Protein AF-A0A8C0QZG2-F1 (afdb_monomer_lite)

pLDDT: mean 91.6, std 8.3, range [49.53, 96.62]

Radius of gyration: 16.22 Å; chains: 1; bounding box: 33×24×49 Å

Secondary structure (DSSP, 8-state):
---HHHHHHHHHHHHHHHHHHHHHHHHTGGGGTS-GGGS-HHHHHHHHHHHHHHT-HHHHS--HHHHHHHHHIIIIIHHHHHHHHHHHHHT-

Structure (mmCIF, N/CA/C/O backbone):
data_AF-A0A8C0QZG2-F1
#
_entry.id   AF-A0A8C0QZG2-F1
#
loop_
_atom_site.group_PDB
_atom_site.id
_atom_site.type_symbol
_atom_site.label_atom_id
_atom_site.label_alt_id
_atom_site.label_comp_id
_atom_site.label_asym_id
_atom_site.label_entity_id
_atom_site.label_seq_id
_atom_site.pdbx_PDB_ins_code
_atom_site.Cartn_x
_atom_site.Cartn_y
_atom_site.Cartn_z
_atom_site.occupancy
_atom_site.B_iso_or_equiv
_atom_site.auth_seq_id
_atom_site.auth_comp_id
_atom_site.auth_asym_id
_atom_site.auth_atom_id
_atom_site.pdbx_PDB_model_num
ATOM 1 N N . MET A 1 1 ? 6.707 8.946 -31.895 1.00 49.53 1 MET A N 1
ATOM 2 C CA . MET A 1 1 ? 7.530 7.958 -31.158 1.00 49.53 1 MET A CA 1
ATOM 3 C C . MET A 1 1 ? 8.454 8.747 -30.242 1.00 49.53 1 MET A C 1
ATOM 5 O O . MET A 1 1 ? 9.194 9.577 -30.749 1.00 49.53 1 MET A O 1
ATOM 9 N N . GLY A 1 2 ? 8.304 8.624 -28.918 1.00 56.69 2 GLY A N 1
ATOM 10 C CA . GLY A 1 2 ? 9.056 9.439 -27.952 1.00 56.69 2 GLY A CA 1
ATOM 11 C C . GLY A 1 2 ? 10.562 9.168 -28.004 1.00 56.69 2 GLY A C 1
ATOM 12 O O . GLY A 1 2 ? 10.975 8.072 -28.381 1.00 56.69 2 GLY A O 1
ATOM 13 N N . SER A 1 3 ? 11.371 10.166 -27.634 1.00 71.62 3 SER A N 1
ATOM 14 C CA . SER A 1 3 ? 12.828 10.014 -27.532 1.00 71.62 3 SER A CA 1
ATOM 15 C C . SER A 1 3 ? 13.174 8.789 -26.665 1.00 71.62 3 SER A C 1
ATOM 17 O O . SER A 1 3 ? 12.571 8.632 -25.598 1.00 71.62 3 SER A O 1
ATOM 19 N N . PRO A 1 4 ? 14.137 7.936 -27.063 1.00 69.06 4 PRO A N 1
ATOM 20 C CA . PRO A 1 4 ? 14.531 6.749 -26.298 1.00 69.06 4 PRO A CA 1
ATOM 21 C C . PRO A 1 4 ? 14.840 7.039 -24.819 1.00 69.06 4 PRO A C 1
ATOM 23 O O . PRO A 1 4 ? 14.513 6.234 -23.949 1.00 69.06 4 PRO A O 1
ATOM 26 N N . GLY A 1 5 ? 15.399 8.218 -24.517 1.00 78.44 5 GLY A N 1
ATOM 27 C CA . GLY A 1 5 ? 15.663 8.658 -23.143 1.00 78.44 5 GLY A CA 1
ATOM 28 C C . GLY A 1 5 ? 14.398 8.998 -22.348 1.00 78.44 5 GLY A C 1
ATOM 29 O O . GLY A 1 5 ? 14.309 8.667 -21.169 1.00 78.44 5 GLY A O 1
ATOM 30 N N . ALA A 1 6 ? 13.385 9.587 -22.992 1.00 82.69 6 ALA A N 1
ATOM 31 C CA . ALA A 1 6 ? 12.106 9.896 -22.350 1.00 82.69 6 ALA A CA 1
ATOM 32 C C . ALA A 1 6 ? 11.331 8.619 -21.991 1.00 82.69 6 ALA A C 1
ATOM 34 O O . ALA A 1 6 ? 10.742 8.531 -20.916 1.00 82.69 6 ALA A O 1
ATOM 35 N N . ARG A 1 7 ? 11.392 7.598 -22.858 1.00 85.06 7 ARG A N 1
ATOM 36 C CA . ARG A 1 7 ? 10.805 6.280 -22.582 1.00 85.06 7 ARG A CA 1
ATOM 37 C C . ARG A 1 7 ? 11.476 5.608 -2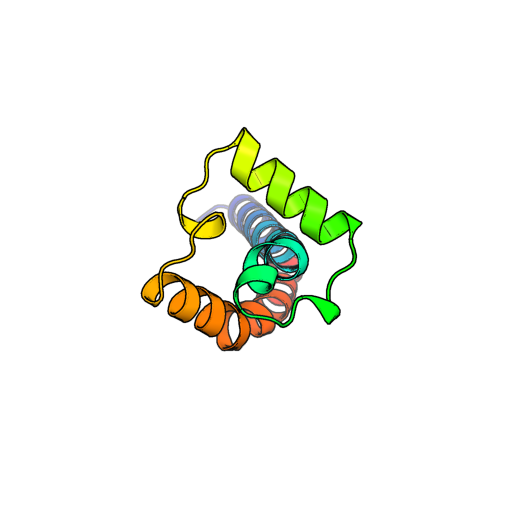1.382 1.00 85.06 7 ARG A C 1
ATOM 39 O O . ARG A 1 7 ? 10.784 5.156 -20.479 1.00 85.06 7 ARG A O 1
ATOM 46 N N . ARG A 1 8 ? 12.811 5.614 -21.336 1.00 88.25 8 ARG A N 1
ATOM 47 C CA . ARG A 1 8 ? 13.568 5.046 -20.213 1.00 88.25 8 ARG A CA 1
ATOM 48 C C . ARG A 1 8 ? 13.274 5.767 -18.895 1.00 88.25 8 ARG A C 1
ATOM 50 O O . ARG A 1 8 ? 13.121 5.115 -17.870 1.00 88.25 8 ARG A O 1
ATOM 57 N N . GLY A 1 9 ? 13.174 7.097 -18.916 1.00 90.00 9 GLY A N 1
ATOM 58 C CA . GLY A 1 9 ? 12.794 7.877 -17.736 1.00 90.00 9 GLY A CA 1
ATOM 59 C C . GLY A 1 9 ? 11.402 7.511 -17.211 1.00 90.00 9 GLY A C 1
ATOM 60 O O . GLY A 1 9 ? 11.227 7.343 -16.007 1.00 90.00 9 GLY A O 1
ATOM 61 N N . LEU A 1 10 ? 10.432 7.317 -18.110 1.00 92.00 10 LEU A N 1
ATOM 62 C CA . LEU A 1 10 ? 9.085 6.876 -17.745 1.00 92.00 10 LEU A CA 1
ATOM 63 C C . LEU A 1 10 ? 9.077 5.467 -17.136 1.00 92.00 10 LEU A C 1
ATOM 65 O O . LEU A 1 10 ? 8.409 5.250 -16.132 1.00 92.00 10 LEU A O 1
ATOM 69 N N . GLU A 1 11 ? 9.834 4.528 -17.703 1.00 92.88 11 GLU A N 1
ATOM 70 C CA . GLU A 1 11 ? 9.974 3.170 -17.160 1.00 92.88 11 GLU A CA 1
ATOM 71 C C . GLU A 1 11 ? 10.520 3.193 -15.724 1.00 92.88 11 GLU A C 1
ATOM 73 O O . GLU A 1 11 ? 9.969 2.536 -14.845 1.00 92.88 11 GLU A O 1
ATOM 78 N N . TRP A 1 12 ? 11.529 4.020 -15.437 1.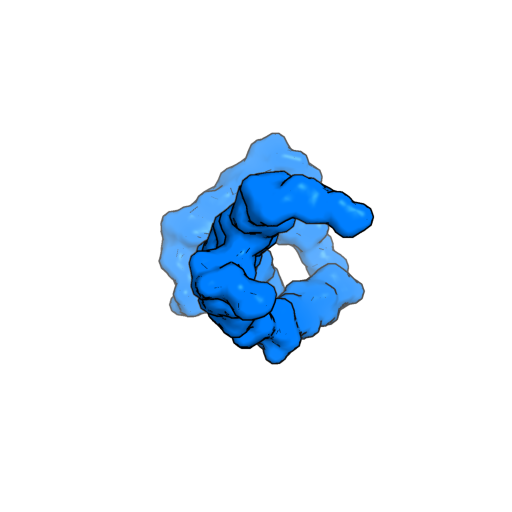00 93.56 12 TRP A N 1
ATOM 79 C CA . TRP A 1 12 ? 12.027 4.197 -14.069 1.00 93.56 12 TRP A CA 1
ATOM 80 C C . TRP A 1 12 ? 10.986 4.804 -13.129 1.00 93.56 12 TRP A C 1
ATOM 82 O O . TRP A 1 12 ? 10.828 4.319 -12.011 1.00 93.56 12 TRP A O 1
ATOM 92 N N . LEU A 1 13 ? 10.259 5.835 -13.572 1.00 94.69 13 LEU A N 1
ATOM 93 C CA . LEU A 1 13 ? 9.190 6.443 -12.776 1.00 94.69 13 LEU A CA 1
ATOM 94 C C . LEU A 1 13 ? 8.097 5.427 -12.434 1.00 94.69 13 LEU A C 1
ATOM 96 O O . LEU A 1 13 ? 7.691 5.339 -11.278 1.00 94.69 13 LEU A O 1
ATOM 100 N N . LEU A 1 14 ? 7.662 4.630 -13.412 1.00 94.19 14 LEU A N 1
ATOM 101 C CA . LEU A 1 14 ? 6.666 3.579 -13.208 1.00 94.19 14 LEU A CA 1
ATOM 102 C C . LEU A 1 14 ? 7.201 2.465 -12.303 1.00 94.19 14 LEU A C 1
ATOM 104 O O . LEU A 1 14 ? 6.508 2.041 -11.384 1.00 94.19 14 LEU A O 1
ATOM 108 N N . GLY A 1 15 ? 8.443 2.023 -12.508 1.00 94.94 15 GLY A N 1
ATOM 109 C CA . GLY A 1 15 ? 9.076 1.015 -11.659 1.00 94.94 15 GLY A CA 1
ATOM 110 C C . GLY A 1 15 ? 9.173 1.460 -10.198 1.00 94.94 15 GLY A C 1
ATOM 111 O O . GLY A 1 15 ? 8.812 0.701 -9.304 1.00 94.94 15 GLY A O 1
ATOM 112 N N . LEU A 1 16 ? 9.589 2.706 -9.949 1.00 95.50 16 LEU A N 1
ATOM 113 C CA . LEU A 1 16 ? 9.632 3.285 -8.602 1.00 95.50 16 LEU A CA 1
ATOM 114 C C . LEU A 1 16 ? 8.238 3.475 -8.001 1.00 95.50 16 LEU A C 1
ATOM 116 O O . LEU A 1 16 ? 8.064 3.265 -6.803 1.00 95.50 16 LEU A O 1
ATOM 120 N N . TYR A 1 17 ? 7.254 3.842 -8.823 1.00 94.81 17 TYR A N 1
ATOM 121 C CA . TYR A 1 17 ? 5.857 3.938 -8.414 1.00 94.81 17 TYR A CA 1
ATOM 122 C C . TYR A 1 17 ? 5.331 2.585 -7.915 1.00 94.81 17 TYR A C 1
ATOM 124 O O . TYR A 1 17 ? 4.843 2.506 -6.791 1.00 94.81 17 TYR A O 1
ATOM 132 N N . PHE A 1 18 ? 5.494 1.506 -8.686 1.00 95.44 18 PHE A N 1
ATOM 133 C CA . PHE A 1 18 ? 5.062 0.173 -8.252 1.00 95.44 18 PHE A CA 1
ATOM 134 C C . PHE A 1 18 ? 5.852 -0.324 -7.039 1.00 95.44 18 PHE A C 1
ATOM 136 O O . PHE A 1 18 ? 5.269 -0.916 -6.133 1.00 95.44 18 PHE A O 1
ATOM 143 N N . LEU A 1 19 ? 7.155 -0.032 -6.981 1.00 95.81 19 LEU A N 1
ATOM 144 C CA . LEU A 1 19 ? 7.999 -0.420 -5.857 1.00 95.81 19 LEU A CA 1
ATOM 145 C C . LEU A 1 19 ? 7.560 0.245 -4.551 1.00 95.81 19 LEU A C 1
ATOM 147 O O . LEU A 1 19 ? 7.504 -0.428 -3.526 1.00 95.81 19 LEU A O 1
ATOM 151 N N . SER A 1 20 ? 7.260 1.547 -4.570 1.00 95.50 20 SER A N 1
ATOM 152 C CA . SER A 1 20 ? 6.844 2.279 -3.369 1.00 95.50 20 SER A CA 1
ATOM 153 C C . SER A 1 20 ? 5.451 1.879 -2.891 1.00 95.50 20 SER A C 1
ATOM 155 O O . SER A 1 20 ? 5.193 1.925 -1.690 1.00 95.50 20 SER A O 1
ATOM 157 N N . HIS A 1 21 ? 4.577 1.419 -3.790 1.00 94.75 21 HIS A N 1
ATOM 158 C CA . HIS A 1 21 ? 3.244 0.953 -3.414 1.00 94.75 21 HIS A CA 1
ATOM 159 C C . HI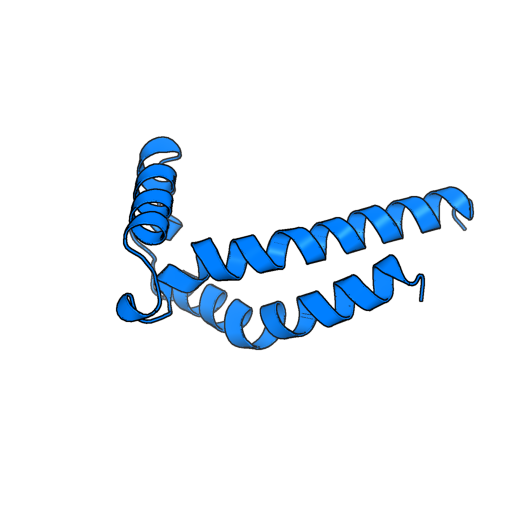S A 1 21 ? 3.275 -0.359 -2.629 1.00 94.75 21 HIS A C 1
ATOM 161 O O . HIS A 1 21 ? 2.435 -0.549 -1.760 1.00 94.75 21 HIS A O 1
ATOM 167 N N . ILE A 1 22 ? 4.256 -1.239 -2.854 1.00 95.25 22 ILE A N 1
ATOM 168 C CA . ILE A 1 22 ? 4.360 -2.512 -2.122 1.00 95.25 22 ILE A CA 1
ATOM 169 C C . ILE A 1 22 ? 4.399 -2.303 -0.594 1.00 95.25 22 ILE A C 1
ATOM 171 O O . ILE A 1 22 ? 3.531 -2.850 0.091 1.00 95.25 22 ILE A O 1
ATOM 175 N N . PRO A 1 23 ? 5.350 -1.535 -0.017 1.00 95.38 23 PRO A N 1
ATOM 176 C CA . PRO A 1 23 ? 5.381 -1.317 1.424 1.00 95.38 23 PRO A CA 1
ATOM 177 C C . PRO A 1 23 ? 4.188 -0.496 1.916 1.00 95.38 23 PRO A C 1
ATOM 179 O O . PRO A 1 23 ? 3.719 -0.759 3.016 1.00 95.38 23 PRO A O 1
ATOM 182 N N . ILE A 1 24 ? 3.668 0.454 1.128 1.00 94.44 24 ILE A N 1
ATOM 183 C CA . ILE A 1 24 ? 2.489 1.242 1.522 1.00 94.44 24 ILE A CA 1
ATOM 184 C C . ILE A 1 24 ? 1.276 0.322 1.677 1.00 94.44 24 ILE A C 1
ATOM 186 O O . ILE A 1 24 ? 0.674 0.292 2.746 1.00 94.44 24 ILE A O 1
ATOM 190 N N . THR A 1 25 ? 0.985 -0.506 0.674 1.00 95.38 25 THR A N 1
ATOM 191 C CA . THR A 1 25 ? -0.139 -1.441 0.724 1.00 95.38 25 THR A CA 1
ATOM 192 C C . THR A 1 25 ? 0.029 -2.447 1.859 1.00 95.38 25 THR A C 1
ATOM 194 O O . THR A 1 25 ? -0.882 -2.617 2.666 1.00 95.38 25 THR A O 1
ATOM 197 N N . LEU A 1 26 ? 1.209 -3.062 1.999 1.00 95.00 26 LEU A N 1
ATOM 198 C CA . LEU A 1 26 ? 1.463 -4.042 3.061 1.00 95.00 26 LEU A CA 1
ATOM 199 C C . LEU A 1 26 ? 1.313 -3.456 4.469 1.00 95.00 26 LEU A C 1
ATOM 201 O O . LEU A 1 26 ? 0.718 -4.099 5.336 1.00 95.00 26 LEU A O 1
ATOM 205 N N . LEU A 1 27 ? 1.882 -2.269 4.699 1.00 94.75 27 LEU A N 1
ATOM 206 C CA . LEU A 1 27 ? 2.015 -1.685 6.030 1.00 94.75 27 LEU A CA 1
ATOM 207 C C . LEU A 1 27 ? 0.856 -0.773 6.416 1.00 94.75 27 LEU A C 1
ATOM 209 O O . LEU A 1 27 ? 0.651 -0.600 7.609 1.00 94.75 27 LEU A O 1
ATOM 213 N N . MET A 1 28 ? 0.120 -0.190 5.470 1.00 93.62 28 MET A N 1
ATOM 214 C CA . MET A 1 28 ? -0.969 0.755 5.745 1.00 93.62 28 MET A CA 1
ATOM 215 C C . MET A 1 28 ? -2.315 0.157 5.342 1.00 93.62 28 MET A C 1
ATOM 217 O O . MET A 1 28 ? -3.144 -0.120 6.208 1.00 93.62 28 MET A O 1
ATOM 221 N N . ASP A 1 29 ? -2.511 -0.098 4.049 1.00 94.06 29 ASP A N 1
ATOM 222 C CA . ASP A 1 29 ? -3.829 -0.410 3.485 1.00 94.06 29 ASP A CA 1
ATOM 223 C C . ASP A 1 29 ? -4.365 -1.753 3.997 1.00 94.06 29 ASP A C 1
ATOM 225 O O . ASP A 1 29 ? -5.503 -1.867 4.463 1.00 94.06 29 ASP A O 1
ATOM 229 N N . LEU A 1 30 ? -3.517 -2.783 3.994 1.00 95.12 30 LEU A N 1
ATOM 230 C CA . LEU A 1 30 ? -3.929 -4.132 4.370 1.00 95.12 30 LEU A CA 1
ATOM 231 C C . LEU A 1 30 ? -4.300 -4.283 5.849 1.00 95.12 30 LEU A C 1
ATOM 233 O O . LEU A 1 30 ? -5.044 -5.210 6.173 1.00 95.12 30 LEU A O 1
ATOM 237 N N . GLN A 1 31 ? -3.900 -3.357 6.731 1.00 95.06 31 GLN A N 1
ATOM 238 C CA . GLN A 1 31 ? -4.338 -3.356 8.135 1.00 95.06 31 GLN A CA 1
ATOM 239 C C . GLN A 1 31 ? -5.868 -3.291 8.282 1.00 95.06 31 GLN A C 1
ATOM 241 O O . GLN A 1 31 ? -6.415 -3.657 9.322 1.00 95.06 31 GLN A O 1
ATOM 246 N N . VAL A 1 32 ? -6.574 -2.809 7.255 1.00 93.81 32 VAL A N 1
ATOM 247 C CA . VAL A 1 32 ? -8.037 -2.695 7.248 1.00 93.81 32 VAL A CA 1
ATOM 248 C C . VAL A 1 32 ? -8.733 -4.040 7.019 1.00 93.81 32 VAL A C 1
ATOM 250 O O . VAL A 1 32 ? -9.852 -4.242 7.503 1.00 93.81 32 VAL A O 1
ATOM 253 N N . VAL A 1 33 ? -8.106 -4.940 6.256 1.00 94.88 33 VAL A N 1
ATOM 254 C CA . VAL A 1 33 ? -8.703 -6.215 5.815 1.00 94.88 33 VAL A CA 1
ATOM 255 C C . VAL A 1 33 ? -8.043 -7.441 6.439 1.00 94.88 33 VAL A C 1
ATOM 257 O O . VAL A 1 33 ? -8.662 -8.503 6.477 1.00 94.88 33 VAL A O 1
ATOM 260 N N . LEU A 1 34 ? -6.817 -7.305 6.943 1.00 94.38 34 LEU A N 1
ATOM 261 C CA . LEU A 1 34 ? -6.089 -8.369 7.619 1.00 94.38 34 LEU A CA 1
ATOM 262 C C . LEU A 1 34 ? -6.263 -8.316 9.149 1.00 94.38 34 LEU A C 1
ATOM 264 O O . LEU A 1 34 ? -6.558 -7.259 9.712 1.00 94.38 34 LEU A O 1
ATOM 268 N N . PRO A 1 35 ? -6.073 -9.454 9.842 1.00 92.88 35 PRO A N 1
ATOM 269 C CA . PRO A 1 35 ? -6.124 -9.506 11.299 1.00 92.88 35 PRO A CA 1
ATOM 270 C C . PRO A 1 35 ? -5.065 -8.601 11.945 1.00 92.88 35 PRO A C 1
ATOM 272 O O . PRO A 1 35 ? -3.923 -8.527 11.483 1.00 92.88 35 PRO A O 1
ATOM 275 N N . ARG A 1 36 ? -5.429 -7.922 13.040 1.00 88.38 36 ARG A N 1
ATOM 276 C CA . ARG A 1 36 ? -4.537 -6.968 13.727 1.00 88.38 36 ARG A CA 1
ATOM 277 C C . ARG A 1 36 ? -3.324 -7.640 14.361 1.00 88.38 36 ARG A C 1
ATOM 279 O O . ARG A 1 36 ? -2.317 -6.978 14.563 1.00 88.38 36 ARG A O 1
ATOM 286 N N . GLU A 1 37 ? -3.403 -8.935 14.648 1.00 92.25 37 GLU A N 1
ATOM 287 C CA . GLU A 1 37 ? -2.326 -9.726 15.246 1.00 92.25 37 GLU A CA 1
ATOM 288 C C . GLU A 1 37 ? -1.119 -9.877 14.308 1.00 92.25 37 GLU A C 1
ATOM 290 O O . GLU A 1 37 ? -0.022 -10.186 14.766 1.00 92.25 37 GLU A O 1
ATOM 295 N N . LEU A 1 38 ? -1.304 -9.642 13.002 1.00 94.38 38 LEU A N 1
ATOM 296 C CA . LEU A 1 38 ? -0.219 -9.639 12.017 1.00 94.38 38 LEU A CA 1
ATOM 297 C C . LEU A 1 38 ? 0.619 -8.355 12.053 1.00 94.38 38 LEU A C 1
ATOM 299 O O . LEU A 1 38 ? 1.687 -8.307 11.444 1.00 94.38 38 LEU A O 1
ATOM 303 N N . TYR A 1 39 ? 0.145 -7.320 12.747 1.00 95.81 39 TYR A N 1
ATOM 304 C CA . TYR A 1 39 ? 0.765 -6.003 12.774 1.00 95.81 39 TYR A CA 1
ATOM 305 C C . TYR A 1 39 ? 1.300 -5.671 14.158 1.00 95.81 39 TYR A C 1
ATOM 307 O O . TYR A 1 39 ? 0.683 -5.957 15.183 1.00 95.81 39 TYR A O 1
ATOM 315 N N . SER A 1 40 ? 2.457 -5.014 14.186 1.00 95.25 40 SER A N 1
ATOM 316 C CA . SER A 1 40 ? 3.023 -4.522 15.433 1.00 95.25 40 SER A CA 1
ATOM 317 C C . SER A 1 40 ? 2.239 -3.316 15.966 1.00 95.25 40 SER A C 1
ATOM 319 O O . SER A 1 40 ? 1.479 -2.645 15.251 1.00 95.25 40 SER A O 1
ATOM 321 N N . VAL A 1 41 ? 2.443 -3.017 17.248 1.00 94.81 41 VAL A N 1
ATOM 322 C CA . VAL A 1 41 ? 1.814 -1.864 17.907 1.00 94.81 41 VAL A CA 1
ATOM 323 C C . VAL A 1 41 ? 2.277 -0.551 17.262 1.00 94.81 41 VAL A C 1
ATOM 325 O O . VAL A 1 41 ? 1.510 0.399 17.147 1.00 94.81 41 VAL A O 1
ATOM 328 N N . GLU A 1 42 ? 3.514 -0.495 16.773 1.00 95.81 42 GLU A N 1
ATOM 329 C CA . GLU A 1 42 ? 4.074 0.666 16.082 1.00 95.81 42 GLU A CA 1
ATOM 330 C C . GLU A 1 42 ? 3.362 0.931 14.751 1.00 95.81 42 GLU A C 1
ATOM 332 O O . GLU A 1 42 ? 3.000 2.073 14.477 1.00 95.81 42 GLU A O 1
ATOM 337 N N . LEU A 1 43 ? 3.101 -0.109 13.948 1.00 95.12 43 LEU A N 1
ATOM 338 C CA . LEU A 1 43 ? 2.406 0.024 12.660 1.00 95.12 43 LEU A CA 1
ATOM 339 C C . LEU A 1 43 ? 0.943 0.436 12.830 1.00 95.12 43 LEU A C 1
ATOM 341 O O . LEU A 1 43 ? 0.433 1.276 12.086 1.00 95.12 43 LEU A O 1
ATOM 345 N N . THR A 1 44 ? 0.267 -0.113 13.835 1.00 94.38 44 THR A N 1
ATOM 346 C CA . THR A 1 44 ? -1.113 0.280 14.151 1.00 94.38 44 THR A CA 1
ATOM 347 C C . THR A 1 44 ? -1.184 1.701 14.712 1.00 94.38 44 THR A C 1
ATOM 349 O O . THR A 1 44 ? -2.094 2.457 14.364 1.00 94.38 44 THR A O 1
AT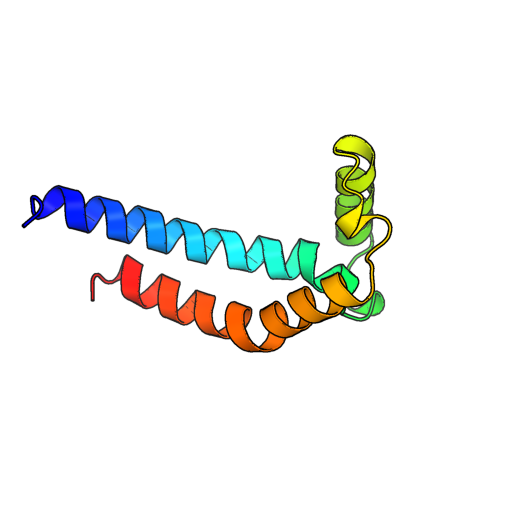OM 352 N N . ASN A 1 45 ? -0.202 2.119 15.518 1.00 95.62 45 ASN A N 1
ATOM 353 C CA . ASN A 1 45 ? -0.082 3.506 15.968 1.00 95.62 45 ASN A CA 1
ATOM 354 C C . ASN A 1 45 ? 0.224 4.467 14.816 1.00 95.62 45 ASN A C 1
ATOM 356 O O . ASN A 1 45 ? -0.338 5.561 14.789 1.00 95.62 45 ASN A O 1
ATOM 360 N N . LEU A 1 46 ? 1.056 4.063 13.853 1.00 94.94 46 LEU A N 1
ATOM 361 C CA . LEU A 1 46 ? 1.349 4.850 12.656 1.00 94.94 46 LEU A CA 1
ATOM 362 C C . LEU A 1 46 ? 0.083 5.089 11.827 1.00 94.94 46 LEU A C 1
ATOM 364 O O . LEU A 1 46 ? -0.210 6.231 11.479 1.00 94.94 46 LEU A O 1
ATOM 368 N N . LEU A 1 47 ? -0.706 4.040 11.573 1.00 94.19 47 LEU A N 1
ATOM 369 C CA . LEU A 1 47 ? -1.981 4.166 10.864 1.00 94.19 47 LEU A CA 1
ATOM 370 C C . LEU A 1 47 ? -2.966 5.057 11.635 1.00 94.19 47 LEU A C 1
ATOM 372 O O . LEU A 1 47 ? -3.638 5.910 11.054 1.00 94.19 47 LEU A O 1
ATOM 376 N N . LYS A 1 48 ? -3.039 4.908 12.961 1.00 93.81 48 LYS A N 1
ATOM 377 C CA . LYS A 1 48 ? -3.887 5.756 13.807 1.00 93.81 48 LYS A CA 1
ATOM 378 C C . LYS A 1 48 ? -3.460 7.225 13.762 1.00 93.81 48 LYS A C 1
ATOM 380 O O . LYS A 1 48 ? -4.314 8.105 13.669 1.00 93.81 48 LYS A O 1
ATOM 385 N N . TRP A 1 49 ? -2.158 7.496 13.822 1.00 95.56 49 TRP A N 1
ATOM 386 C CA . TRP A 1 49 ? -1.621 8.846 13.672 1.00 95.56 49 TRP A CA 1
ATOM 387 C C . TRP A 1 49 ? -1.973 9.419 12.297 1.00 95.56 49 TRP A C 1
ATOM 389 O O . TRP A 1 49 ? -2.553 10.498 12.234 1.00 95.56 49 TRP A O 1
ATOM 399 N N . TYR A 1 50 ? -1.734 8.663 11.222 1.00 94.94 50 TYR A N 1
ATOM 400 C CA . TYR A 1 50 ? -2.043 9.074 9.853 1.00 94.94 50 TYR A CA 1
ATOM 401 C C . TYR A 1 50 ? -3.524 9.437 9.686 1.00 94.94 50 TYR A C 1
ATOM 403 O O . TYR A 1 50 ? -3.860 10.541 9.265 1.00 94.94 50 TYR A O 1
ATOM 411 N N . THR A 1 51 ? -4.422 8.533 10.083 1.00 94.81 51 THR A N 1
ATOM 412 C CA . THR A 1 51 ? -5.873 8.751 9.973 1.00 94.81 51 THR A CA 1
ATOM 413 C C . THR A 1 51 ? -6.357 9.940 10.798 1.00 94.81 51 THR A C 1
ATOM 415 O O . THR A 1 51 ? -7.274 10.638 10.375 1.00 94.81 51 THR A O 1
ATOM 418 N N . THR A 1 52 ? -5.730 10.210 11.946 1.00 94.31 52 THR A N 1
ATOM 419 C CA . THR A 1 52 ? -6.084 11.350 12.803 1.00 94.31 52 THR A CA 1
ATOM 420 C C . THR A 1 52 ? -5.571 12.673 12.232 1.00 94.31 52 THR A C 1
ATOM 422 O O . THR A 1 52 ? -6.322 13.647 12.187 1.00 94.31 52 THR A O 1
ATOM 425 N N . GLU A 1 53 ? -4.316 12.709 11.782 1.00 96.62 53 GLU A N 1
ATOM 426 C CA . GLU A 1 53 ? -3.660 13.917 11.270 1.00 96.62 53 GLU A CA 1
ATOM 427 C C . GLU A 1 53 ? -4.261 14.352 9.928 1.00 96.62 53 GLU A C 1
ATOM 429 O O . GLU A 1 53 ? -4.654 15.504 9.749 1.00 96.62 53 GLU A O 1
ATOM 434 N N . PHE A 1 54 ? -4.407 13.405 8.998 1.00 94.31 54 PHE A N 1
ATOM 435 C CA . PHE A 1 54 ? -4.907 13.668 7.648 1.00 94.31 54 PHE A CA 1
ATOM 436 C C . PHE A 1 54 ? -6.430 13.560 7.531 1.00 94.31 54 PHE A C 1
ATOM 438 O O . PHE A 1 54 ? -6.984 13.879 6.480 1.00 94.31 54 PHE A O 1
ATOM 445 N N . LYS A 1 55 ? -7.113 13.162 8.615 1.00 93.50 55 LYS A N 1
ATOM 446 C CA . LYS A 1 55 ? -8.576 13.013 8.691 1.00 93.50 55 LYS A CA 1
ATOM 447 C C . LYS A 1 55 ? -9.132 12.131 7.575 1.00 93.50 55 LYS A C 1
ATOM 449 O O . LYS A 1 55 ? -10.165 12.457 6.997 1.00 93.50 55 LYS A O 1
ATOM 454 N N . ASP A 1 56 ? -8.433 11.042 7.264 1.00 91.38 56 ASP A N 1
ATOM 455 C CA . ASP A 1 56 ? -8.830 10.114 6.207 1.00 91.38 56 ASP A CA 1
ATOM 456 C C . ASP A 1 56 ? -10.051 9.285 6.656 1.00 91.38 56 ASP A C 1
ATOM 458 O O . ASP A 1 56 ? -9.908 8.368 7.477 1.00 91.38 56 ASP A O 1
ATOM 462 N N . PRO A 1 57 ? -11.260 9.564 6.128 1.00 90.12 57 PRO A N 1
ATOM 463 C CA . PRO A 1 57 ? -12.466 8.874 6.563 1.00 90.12 57 PRO A CA 1
ATOM 464 C C . PRO A 1 57 ? -12.510 7.419 6.080 1.00 90.12 57 PRO A C 1
ATOM 466 O O . PRO A 1 57 ? -13.171 6.594 6.713 1.00 90.12 57 PRO A O 1
ATOM 469 N N . LEU A 1 58 ? -11.813 7.089 4.985 1.00 91.75 58 LEU A N 1
ATOM 470 C CA . LEU A 1 58 ? -11.812 5.750 4.399 1.00 91.75 58 LEU A CA 1
ATOM 471 C C . LEU A 1 58 ? -10.994 4.780 5.244 1.00 91.75 58 LEU A C 1
ATOM 473 O O . LEU A 1 58 ? -11.386 3.628 5.392 1.00 91.75 58 LEU A O 1
ATOM 477 N N . LEU A 1 59 ? -9.899 5.238 5.845 1.00 90.69 59 LEU A N 1
ATOM 478 C CA . LEU A 1 59 ? -9.089 4.409 6.739 1.00 90.69 59 LEU A CA 1
ATOM 479 C C . LEU A 1 59 ? -9.559 4.473 8.200 1.00 90.69 59 LEU A C 1
ATOM 481 O O . LEU A 1 59 ? -9.424 3.491 8.930 1.00 90.69 59 LEU A O 1
ATOM 485 N N . GLN A 1 60 ? -10.151 5.590 8.639 1.00 90.50 60 GLN A N 1
ATOM 486 C CA . GLN A 1 60 ? -10.652 5.733 10.010 1.00 90.50 60 GLN A CA 1
ATOM 487 C C . GLN A 1 60 ? -11.924 4.908 10.265 1.00 90.50 60 GLN A C 1
ATOM 489 O O . GLN A 1 60 ? -12.063 4.284 11.319 1.00 90.50 60 GLN A O 1
ATOM 494 N N . ALA A 1 61 ? -12.858 4.906 9.310 1.00 91.69 61 ALA A N 1
ATOM 495 C CA . ALA A 1 61 ? -14.124 4.183 9.393 1.00 91.69 61 ALA A CA 1
ATOM 496 C C . ALA A 1 61 ? -14.421 3.470 8.059 1.00 91.69 61 ALA A C 1
ATOM 498 O O . ALA A 1 61 ? -15.348 3.856 7.345 1.00 91.69 61 ALA A O 1
ATOM 499 N N . PRO A 1 62 ? -13.645 2.424 7.714 1.00 92.00 62 PRO A N 1
ATOM 500 C CA . PRO A 1 62 ? -13.663 1.820 6.388 1.00 92.00 62 PRO A CA 1
ATOM 501 C C . PRO A 1 62 ? -15.033 1.228 6.040 1.00 92.00 62 PRO A C 1
ATOM 503 O O . PRO A 1 62 ? -15.441 0.232 6.657 1.00 92.00 62 PRO A O 1
ATOM 506 N N . PRO A 1 63 ? -15.748 1.794 5.045 1.00 94.88 63 PRO A N 1
ATOM 507 C CA . PRO A 1 63 ? -17.027 1.256 4.607 1.00 94.88 63 PRO A CA 1
ATOM 508 C C . PRO A 1 63 ? -16.828 -0.086 3.894 1.00 94.88 63 PRO A C 1
ATOM 510 O O . PRO A 1 63 ? -15.766 -0.369 3.340 1.00 94.88 63 PRO A O 1
ATOM 513 N N . THR A 1 64 ? -17.866 -0.923 3.868 1.00 95.06 64 THR A N 1
ATOM 514 C CA . THR A 1 64 ? -17.777 -2.284 3.309 1.00 95.06 64 THR A CA 1
ATOM 515 C C . THR A 1 64 ? -17.293 -2.304 1.861 1.00 95.06 64 THR A C 1
ATOM 517 O O . THR A 1 64 ? -16.452 -3.128 1.520 1.00 95.06 64 THR A O 1
ATOM 520 N N . TRP A 1 65 ? -17.763 -1.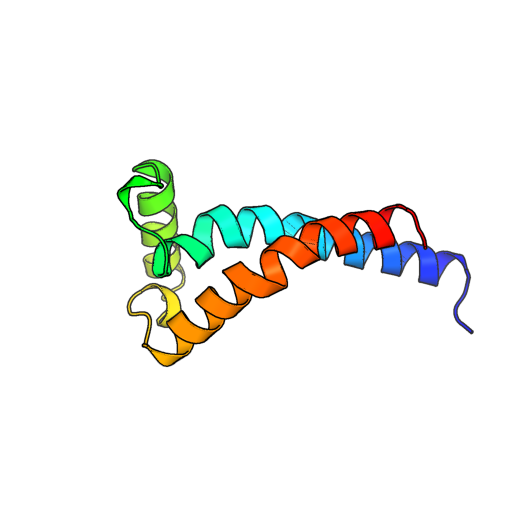370 1.027 1.00 95.62 65 TRP A N 1
ATOM 521 C CA . TRP A 1 65 ? -17.332 -1.277 -0.371 1.00 95.62 65 TRP A CA 1
ATOM 522 C C . TRP A 1 65 ? -15.828 -0.998 -0.489 1.00 95.62 65 TRP A C 1
ATOM 524 O O . TRP A 1 65 ? -15.168 -1.570 -1.349 1.00 95.62 65 TRP A O 1
ATOM 534 N N . PHE A 1 66 ? -15.266 -0.176 0.402 1.00 95.44 66 PHE A N 1
ATOM 535 C CA . PHE A 1 66 ? -13.842 0.151 0.402 1.00 95.44 66 PHE A CA 1
ATOM 536 C C . PHE A 1 66 ? -13.002 -1.052 0.832 1.00 95.44 66 PHE A C 1
ATOM 538 O O . PHE A 1 66 ? -12.011 -1.376 0.188 1.00 95.44 66 PHE A O 1
ATOM 545 N N . LYS A 1 67 ? -13.462 -1.804 1.840 1.00 94.94 67 LYS A N 1
ATOM 546 C CA . LYS A 1 67 ? -12.836 -3.083 2.214 1.00 94.94 67 LYS A CA 1
ATOM 547 C C . LYS A 1 67 ? -12.816 -4.075 1.051 1.00 94.94 67 LYS A C 1
ATOM 549 O O . LYS A 1 67 ? -11.842 -4.804 0.904 1.00 94.94 67 LYS A O 1
ATOM 554 N N . SER A 1 68 ? -13.858 -4.098 0.214 1.00 96.06 68 SER A N 1
ATOM 555 C CA . SER A 1 68 ? -13.867 -4.920 -1.001 1.00 96.06 68 SER A CA 1
ATOM 556 C C . SER A 1 68 ? -12.779 -4.499 -1.990 1.00 96.06 68 SER A C 1
ATOM 558 O O . SER A 1 68 ? -12.127 -5.372 -2.555 1.00 96.06 68 SER A O 1
ATOM 560 N N . PHE A 1 69 ? -12.528 -3.196 -2.162 1.00 95.38 69 PHE A N 1
ATOM 561 C CA . PHE A 1 69 ? -11.407 -2.720 -2.981 1.00 95.38 69 PHE A CA 1
ATOM 562 C C . PHE A 1 69 ? -10.058 -3.135 -2.399 1.00 95.38 69 PHE A C 1
ATOM 564 O O . PHE A 1 69 ? -9.271 -3.740 -3.116 1.00 95.38 69 PHE A O 1
ATOM 571 N N . LEU A 1 70 ? -9.827 -2.926 -1.102 1.00 95.44 70 LEU A N 1
ATOM 572 C CA . LEU A 1 70 ? -8.585 -3.346 -0.443 1.00 95.44 70 LEU A CA 1
ATOM 573 C C . LEU A 1 70 ? -8.362 -4.864 -0.506 1.00 95.44 70 LEU A C 1
ATOM 575 O O . LEU A 1 70 ? -7.235 -5.343 -0.609 1.00 95.44 70 LEU A O 1
ATOM 579 N N . PHE A 1 71 ? -9.440 -5.647 -0.493 1.00 95.56 71 PHE A N 1
ATOM 580 C CA . PHE A 1 71 ? -9.352 -7.084 -0.722 1.00 95.56 71 PHE A CA 1
ATOM 581 C C . PHE A 1 71 ? -8.961 -7.416 -2.171 1.00 95.56 71 PHE A C 1
ATOM 583 O O . PHE A 1 71 ? -8.118 -8.282 -2.399 1.00 95.56 71 PHE A O 1
ATOM 590 N N . CYS A 1 72 ? -9.516 -6.713 -3.162 1.00 95.88 72 CYS A N 1
ATOM 591 C CA . CYS A 1 72 ? -9.059 -6.832 -4.548 1.00 95.88 72 CYS A CA 1
ATOM 592 C C . CYS A 1 72 ? -7.587 -6.424 -4.693 1.00 95.88 72 CYS A C 1
ATOM 594 O O . CYS A 1 72 ? -6.848 -7.065 -5.439 1.00 95.88 72 CYS A O 1
ATOM 596 N N . GLU A 1 73 ? -7.139 -5.404 -3.961 1.00 94.94 73 GLU A N 1
ATOM 597 C CA . GLU A 1 73 ? -5.736 -5.003 -3.949 1.00 94.94 73 GLU A CA 1
ATOM 598 C C . GLU A 1 73 ? -4.845 -6.118 -3.405 1.00 94.94 73 GLU A C 1
ATOM 600 O O . GLU A 1 73 ? -3.865 -6.489 -4.047 1.00 94.94 73 GLU A O 1
ATOM 605 N N . LEU A 1 74 ? -5.225 -6.725 -2.280 1.00 95.19 74 LEU A N 1
ATOM 606 C CA . LEU A 1 74 ? -4.523 -7.874 -1.712 1.00 95.19 74 LEU A CA 1
ATOM 607 C C . LEU A 1 74 ? -4.384 -9.030 -2.714 1.00 95.19 74 LEU A C 1
ATOM 609 O O . LEU A 1 74 ? -3.308 -9.610 -2.848 1.00 95.19 74 LEU A O 1
ATOM 613 N N . VAL A 1 75 ? -5.473 -9.380 -3.402 1.00 96.25 75 VAL A N 1
ATOM 614 C CA . VAL A 1 75 ? -5.535 -10.580 -4.253 1.00 96.25 75 VAL A CA 1
ATOM 615 C C . VAL A 1 75 ? -4.918 -10.358 -5.632 1.00 96.25 75 VAL A C 1
ATOM 617 O O . VAL A 1 75 ? -4.295 -11.271 -6.169 1.00 96.25 75 VAL A O 1
ATOM 620 N N . PHE A 1 76 ? -5.081 -9.173 -6.221 1.00 95.31 76 PHE A N 1
ATOM 621 C CA . PHE A 1 76 ? -4.687 -8.913 -7.610 1.00 95.31 76 PHE A CA 1
ATOM 622 C C . PHE A 1 76 ? -3.546 -7.907 -7.727 1.00 95.31 76 PHE A C 1
ATOM 624 O O . PHE A 1 76 ? -2.594 -8.137 -8.472 1.00 95.31 76 PHE A O 1
ATOM 631 N N . GLN A 1 77 ? -3.623 -6.796 -6.999 1.00 93.75 77 GLN A N 1
ATOM 632 C CA . GLN A 1 77 ? -2.685 -5.686 -7.152 1.00 93.75 77 GLN A CA 1
ATOM 633 C C . GLN A 1 77 ? -1.333 -5.986 -6.495 1.00 93.75 77 GLN A C 1
ATOM 635 O O . GLN A 1 77 ? -0.285 -5.807 -7.114 1.00 93.75 77 GLN A O 1
ATOM 640 N N . LEU A 1 78 ? -1.348 -6.522 -5.275 1.00 94.44 78 LEU A N 1
ATOM 641 C CA . LEU A 1 78 ? -0.151 -6.867 -4.521 1.00 94.44 78 LEU A CA 1
ATOM 642 C C . LEU A 1 78 ? 0.740 -7.906 -5.231 1.00 94.44 78 LEU A C 1
ATOM 644 O O . LEU A 1 78 ? 1.938 -7.649 -5.328 1.00 94.44 78 LEU A O 1
ATOM 648 N N . PRO A 1 79 ? 0.236 -9.036 -5.775 1.00 94.81 79 PRO A N 1
ATOM 649 C CA . PRO A 1 79 ? 1.085 -9.951 -6.545 1.00 94.81 79 PRO A CA 1
ATOM 650 C C . PRO A 1 79 ? 1.524 -9.372 -7.898 1.00 94.81 79 PRO A C 1
ATOM 652 O O . PRO A 1 79 ? 2.558 -9.778 -8.432 1.00 94.81 79 PRO A O 1
ATOM 655 N N . PHE A 1 80 ? 0.779 -8.412 -8.454 1.00 94.62 80 PHE A N 1
ATOM 656 C CA . PHE A 1 80 ? 1.149 -7.739 -9.698 1.00 94.62 80 PHE A CA 1
ATOM 657 C C . PHE A 1 80 ? 2.304 -6.744 -9.508 1.00 94.62 80 PHE A C 1
ATOM 659 O O . PHE A 1 80 ? 3.181 -6.657 -10.369 1.00 94.62 80 PHE A O 1
ATOM 666 N N . PHE A 1 81 ? 2.357 -6.025 -8.383 1.00 93.56 81 PHE A N 1
ATOM 667 C CA . PHE A 1 81 ? 3.352 -4.976 -8.148 1.00 93.56 81 PHE A CA 1
ATOM 668 C C . PHE A 1 81 ? 4.820 -5.424 -8.273 1.00 93.56 81 PHE A C 1
ATOM 670 O O . PHE A 1 81 ? 5.568 -4.720 -8.956 1.00 93.56 81 PHE A O 1
ATOM 677 N N . PRO A 1 82 ? 5.277 -6.567 -7.717 1.00 94.00 82 PRO A N 1
ATOM 678 C CA . PRO A 1 82 ? 6.643 -7.045 -7.931 1.00 94.00 82 PRO A CA 1
ATOM 679 C C . PRO A 1 82 ? 6.941 -7.355 -9.401 1.00 94.00 82 PRO A C 1
ATOM 681 O O . PRO A 1 82 ? 8.024 -7.036 -9.890 1.00 94.00 82 PRO A O 1
ATOM 684 N N . MET A 1 83 ? 5.971 -7.930 -10.120 1.00 94.31 83 MET A N 1
ATOM 685 C CA . MET A 1 83 ? 6.117 -8.261 -11.540 1.00 94.31 83 MET A CA 1
ATOM 686 C C . MET A 1 83 ? 6.236 -6.992 -12.387 1.00 94.31 83 MET A C 1
ATOM 688 O O . MET A 1 83 ? 7.138 -6.889 -13.218 1.00 94.31 83 MET A O 1
ATOM 692 N N . ALA A 1 84 ? 5.373 -6.005 -12.133 1.00 93.06 84 ALA A N 1
ATOM 693 C CA . ALA A 1 84 ? 5.416 -4.704 -12.788 1.00 93.06 84 ALA A CA 1
ATOM 694 C C . ALA A 1 84 ? 6.720 -3.959 -12.469 1.00 93.06 84 ALA A C 1
ATOM 696 O O . ALA A 1 84 ? 7.411 -3.5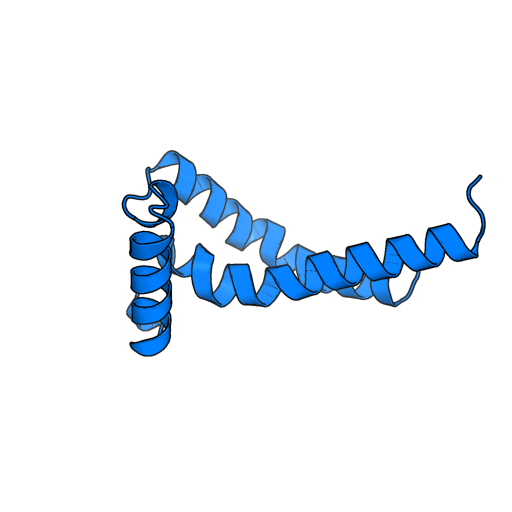10 -13.380 1.00 93.06 84 ALA A O 1
ATOM 697 N N . THR A 1 85 ? 7.104 -3.898 -11.190 1.00 93.50 85 THR A N 1
ATOM 698 C CA . THR A 1 85 ? 8.369 -3.299 -10.742 1.00 93.50 85 THR A CA 1
ATOM 699 C C . THR A 1 85 ? 9.548 -3.908 -11.496 1.00 93.50 85 THR A C 1
ATOM 701 O O . THR A 1 85 ? 10.345 -3.189 -12.093 1.00 93.50 85 THR A O 1
ATOM 704 N N . TYR A 1 86 ? 9.637 -5.238 -11.543 1.00 93.69 86 TYR A N 1
ATOM 705 C CA . TYR A 1 86 ? 10.707 -5.922 -12.260 1.00 93.69 86 TYR A CA 1
ATOM 706 C C . TYR A 1 86 ? 10.702 -5.613 -13.764 1.00 93.69 86 TYR A C 1
ATOM 708 O O . TYR A 1 86 ? 11.753 -5.303 -14.327 1.00 93.69 86 TYR A O 1
ATOM 716 N N . ALA A 1 87 ? 9.535 -5.665 -14.412 1.00 93.25 87 ALA A N 1
ATOM 717 C CA . ALA A 1 87 ? 9.405 -5.416 -15.846 1.00 93.25 87 ALA A CA 1
ATOM 718 C C . ALA A 1 87 ? 9.857 -3.997 -16.229 1.00 93.25 87 ALA A C 1
ATOM 720 O O . ALA A 1 87 ? 10.674 -3.830 -17.139 1.00 93.25 87 ALA A O 1
ATOM 721 N N . PHE A 1 88 ? 9.392 -2.986 -15.491 1.00 91.88 88 PHE A N 1
ATOM 722 C CA . PHE A 1 88 ? 9.704 -1.587 -15.771 1.00 91.88 88 PHE A CA 1
ATOM 723 C C . PHE A 1 88 ? 11.151 -1.219 -15.422 1.00 91.88 88 PHE A C 1
ATOM 725 O O . PHE A 1 88 ? 11.809 -0.548 -16.213 1.00 91.88 88 PHE A O 1
ATOM 732 N N . LEU A 1 89 ? 11.703 -1.713 -14.307 1.00 88.44 89 LEU A N 1
ATOM 733 C CA . LEU A 1 89 ? 13.106 -1.451 -13.957 1.00 88.44 89 LEU A CA 1
ATOM 734 C C . LEU A 1 89 ? 14.091 -2.152 -14.907 1.00 88.44 89 LEU A C 1
ATOM 736 O O . LEU A 1 89 ? 15.177 -1.636 -15.172 1.00 88.44 89 LEU A O 1
ATOM 740 N N . ARG A 1 90 ? 13.719 -3.318 -15.453 1.00 87.31 90 ARG A N 1
ATOM 741 C CA . ARG A 1 90 ? 14.542 -4.049 -16.428 1.00 87.31 90 ARG A CA 1
ATOM 742 C C . ARG A 1 90 ? 14.433 -3.484 -17.848 1.00 87.31 90 ARG A C 1
ATOM 744 O O . ARG A 1 90 ? 15.338 -3.706 -18.651 1.00 87.31 90 ARG A O 1
ATOM 751 N N . GLY A 1 91 ? 13.379 -2.732 -18.165 1.00 75.94 91 GLY A N 1
ATOM 752 C CA . GLY A 1 91 ? 13.187 -2.147 -19.493 1.00 75.94 91 GLY A CA 1
ATOM 753 C C . GLY A 1 91 ? 12.639 -3.081 -20.548 1.00 75.94 91 GLY A C 1
ATOM 754 O O . GLY A 1 91 ? 13.139 -3.037 -21.674 1.00 75.94 91 GLY A O 1
ATOM 755 N N . TRP A 1 92 ? 11.725 -3.965 -20.159 1.00 58.16 92 TRP A N 1
ATOM 756 C CA . TRP A 1 92 ? 10.989 -4.797 -21.110 1.00 58.16 92 TRP A CA 1
ATOM 757 C C . TRP A 1 92 ? 10.042 -3.966 -21.988 1.00 58.16 92 TRP A C 1
ATOM 759 O O . TRP A 1 92 ? 9.455 -2.983 -21.484 1.00 58.16 92 TRP A O 1
#

Foldseek 3Di:
DDDPVVLLVVLQVQLVVLVVVLCCLVLALCCQQDDVVVHDPVSVVVNVCCCVVVVDCCSVPNDPVSSVVSVCCVVPVNVVSVVSSVCSNVPD

InterPro domains:
  IPR033118 EXPERA domain [PF05241] (43-92)
  IPR033118 EXPERA domain [PS51751] (10-92)
  IPR051987 Sigma-2 receptor-like [PTHR31204] (1-91)

Organism: NCBI:txid286419

Sequence (92 aa):
MGSPGARRGLEWLLGLYFLSHIPITLLMDLQVVLPRELYSVELTNLLKWYTTEFKDPLLQAPPTWFKSFLFCELVFQLPFFPMATYAFLRGW